Protein AF-A0A090QWY1-F1 (afdb_monomer)

Mean predicted aligned error: 7.77 Å

Nearest PDB structures (foldseek):
  1ks9-assembly1_A  TM=8.833E-01  e=4.005E-06  Escherichia coli
  2e6g-assembly4_J  TM=4.366E-01  e=4.512E-01  Thermus thermophilus HB8
  2e6g-assembly3_B  TM=4.918E-01  e=2.377E+00  Thermus thermophilus HB8

pLDDT: mean 86.88, std 16.82, range [38.09, 98.5]

Secondary structure (DSSP, 8-state):
-----SSSSS-----EEEEE--SHHHHHHHHHHTTTSEEEEE-TT--SEEEEEE-PPPSSTTSPPPPPEEEEEEES-HHHHHT-SEEEE-S-GGGHHHHHHHHGGG------

Solvent-accessible surface area (backbone atoms only — not comparable to full-atom values): 6833 Å² total; per-residue (Å²): 142,78,83,90,78,77,77,74,80,72,70,67,78,64,47,35,36,29,32,34,22,81,41,76,66,24,46,53,49,46,67,58,46,46,79,70,29,50,54,35,37,37,55,91,82,67,46,63,55,48,80,47,76,46,72,52,77,47,94,46,97,85,47,73,73,50,78,68,46,77,46,82,34,51,18,58,54,58,72,52,49,45,62,35,75,41,77,47,82,39,52,59,83,93,44,44,67,62,56,48,62,74,47,50,90,36,54,62,85,75,87,125

Sequence (112 aa):
MMLPSLLISKEALRVKITIVGAGAIGLLWGTHLSQHHSVHFWTRDNASSLNITVQPLPSQPDTPPSVPCTFDFVANHTAWVEQADCVLVTVKAFQVLEALQAIQPYLAEKHR

Organism: NCBI:txid754436

Foldseek 3Di:
DDDPPPPVPPPPPAFQEEEEDPDPVSVVCQVVSVVRHQYAYEYDVLDQKDKDWDWDDDPDPPDDTDDIDIDMHGYNDLVSQLRGPYYHYDDPPVCRVVSCVSNVVSHDPPDD

Radius of gyration: 17.46 Å; Cα contacts (8 Å, |Δi|>4): 162; chains: 1; bounding box: 57×26×48 Å

InterPro domains:
  IPR013332 Ketopantoate reductase, N-terminal domain [PF02558] (17-110)
  IPR036291 NAD(P)-binding domain superfamily [SSF51735] (16-109)

Structure (mmCIF, N/CA/C/O backbone):
data_AF-A0A090QWY1-F1
#
_entry.id   AF-A0A090QWY1-F1
#
loop_
_atom_site.group_PDB
_atom_site.id
_atom_site.type_symbol
_atom_site.label_atom_id
_atom_site.label_alt_id
_atom_site.label_comp_id
_atom_site.label_asym_id
_atom_site.label_entity_id
_atom_site.label_seq_id
_atom_site.pdbx_PDB_ins_code
_atom_site.Cartn_x
_atom_site.Cartn_y
_atom_site.Cartn_z
_atom_site.occupancy
_atom_site.B_iso_or_equiv
_atom_site.auth_seq_id
_atom_site.auth_comp_id
_atom_site.auth_asym_id
_atom_site.auth_atom_id
_atom_site.pdbx_PDB_model_num
ATOM 1 N N . MET A 1 1 ? -44.079 -14.358 -17.252 1.00 38.97 1 MET A N 1
ATOM 2 C CA . MET A 1 1 ? -43.490 -14.383 -15.896 1.00 38.97 1 MET A CA 1
ATOM 3 C C . MET A 1 1 ? -42.080 -14.952 -16.028 1.00 38.97 1 MET A C 1
ATOM 5 O O . MET A 1 1 ? -41.933 -16.158 -16.143 1.00 38.97 1 MET A O 1
ATOM 9 N N . MET A 1 2 ? -41.068 -14.091 -16.168 1.00 38.09 2 MET A N 1
ATOM 10 C CA . MET A 1 2 ? -39.647 -14.475 -16.201 1.00 38.09 2 MET A CA 1
ATOM 11 C C . MET A 1 2 ? -38.996 -13.949 -14.920 1.00 38.09 2 MET A C 1
ATOM 13 O O . MET A 1 2 ? -39.219 -12.795 -14.560 1.00 38.09 2 MET A O 1
ATOM 17 N N . LEU A 1 3 ? -38.244 -14.800 -14.220 1.00 38.78 3 LEU A N 1
ATOM 18 C CA . LEU A 1 3 ? -37.501 -14.421 -13.017 1.00 38.78 3 LEU A CA 1
ATOM 19 C C . LEU A 1 3 ? -36.357 -13.446 -13.362 1.00 38.78 3 LEU A C 1
ATOM 21 O O . LEU A 1 3 ? -35.622 -13.701 -14.317 1.00 38.78 3 LEU A O 1
ATOM 25 N N . PRO A 1 4 ? -36.114 -12.401 -12.552 1.00 47.66 4 PRO A N 1
ATOM 26 C CA . PRO A 1 4 ? -34.919 -11.578 -12.648 1.00 47.66 4 PRO A CA 1
ATOM 27 C C . PRO A 1 4 ? -33.793 -12.218 -11.819 1.00 47.66 4 PRO A C 1
ATOM 29 O O . PRO A 1 4 ? -33.488 -11.769 -10.721 1.00 47.66 4 PRO A O 1
ATOM 32 N N . SER A 1 5 ? -33.182 -13.298 -12.309 1.00 49.34 5 SER A N 1
ATOM 33 C CA . SER A 1 5 ? -32.065 -13.970 -11.613 1.00 49.34 5 SER A CA 1
ATOM 34 C C . SER A 1 5 ? -30.681 -13.663 -12.201 1.00 49.34 5 SER A C 1
ATOM 36 O O . SER A 1 5 ? -29.682 -14.173 -11.703 1.00 49.34 5 SER A O 1
ATOM 38 N N . LEU A 1 6 ? -30.588 -12.799 -13.222 1.00 45.62 6 LEU A N 1
ATOM 39 C CA . LEU A 1 6 ? -29.332 -12.536 -13.942 1.00 45.62 6 LEU A CA 1
ATOM 40 C C . LEU A 1 6 ? -28.787 -11.100 -13.821 1.00 45.62 6 LEU A C 1
ATOM 42 O O . LEU A 1 6 ? -27.806 -10.773 -14.481 1.00 45.62 6 LEU A O 1
ATOM 46 N N . LEU A 1 7 ? -29.382 -10.246 -12.981 1.00 44.94 7 LEU A N 1
ATOM 47 C CA . LEU A 1 7 ? -28.904 -8.870 -12.746 1.00 44.94 7 LEU A CA 1
ATOM 48 C C . LEU A 1 7 ? -28.045 -8.710 -11.480 1.00 44.94 7 LEU A C 1
ATOM 50 O O . LEU A 1 7 ? -27.445 -7.661 -11.291 1.00 44.94 7 LEU A O 1
ATOM 54 N N . ILE A 1 8 ? -27.906 -9.755 -10.656 1.00 47.81 8 ILE A N 1
ATOM 55 C CA . ILE A 1 8 ? -27.077 -9.724 -9.432 1.00 47.81 8 ILE A CA 1
ATOM 56 C C . ILE A 1 8 ? -25.591 -10.042 -9.732 1.00 47.81 8 ILE A C 1
ATOM 58 O O . ILE A 1 8 ? -24.726 -9.878 -8.883 1.00 47.81 8 ILE A O 1
ATOM 62 N N . SER A 1 9 ? -25.237 -10.452 -10.955 1.00 46.91 9 SER A N 1
ATOM 63 C CA . SER A 1 9 ? -23.894 -10.990 -11.251 1.00 46.91 9 SER A CA 1
ATOM 64 C C . SER A 1 9 ? -22.803 -9.969 -11.625 1.00 46.91 9 SER A C 1
ATOM 66 O O . SER A 1 9 ? -21.699 -10.387 -11.969 1.00 46.91 9 SER A O 1
ATOM 68 N N . LYS A 1 10 ? -23.056 -8.649 -11.583 1.00 46.22 10 LYS A N 1
ATOM 69 C CA . LYS A 1 10 ? -22.069 -7.644 -12.047 1.00 46.22 10 LYS A CA 1
ATOM 70 C C . LYS A 1 10 ? -21.783 -6.454 -11.133 1.00 46.22 10 LYS A C 1
ATOM 72 O O . LYS A 1 10 ? -20.882 -5.686 -11.453 1.00 46.22 10 LYS A O 1
ATOM 77 N N . GLU A 1 11 ? -22.422 -6.343 -9.974 1.00 49.50 11 GLU A N 1
ATOM 78 C CA . GLU A 1 11 ? -21.788 -5.640 -8.854 1.00 49.50 11 GLU A CA 1
ATOM 79 C C . GLU A 1 11 ? -20.922 -6.657 -8.115 1.00 49.50 11 GLU A C 1
ATOM 81 O O . GLU A 1 11 ? -21.271 -7.161 -7.051 1.00 49.50 11 GLU A O 1
ATOM 86 N N . ALA A 1 12 ? -19.775 -7.009 -8.702 1.00 59.22 12 ALA A N 1
ATOM 87 C CA . ALA A 1 12 ? -18.696 -7.522 -7.874 1.00 59.22 12 ALA A CA 1
ATOM 88 C C . ALA A 1 12 ? -18.445 -6.434 -6.825 1.00 59.22 12 ALA A C 1
ATOM 90 O O . ALA A 1 12 ? -18.093 -5.314 -7.198 1.00 59.22 12 ALA A O 1
ATOM 91 N N . LEU A 1 13 ? -18.726 -6.729 -5.551 1.00 72.44 13 LEU A N 1
ATOM 92 C CA . LEU A 1 13 ? -18.536 -5.785 -4.453 1.00 72.44 13 LEU A CA 1
ATOM 93 C C . LEU A 1 13 ? -17.150 -5.158 -4.608 1.00 72.44 13 LEU A C 1
ATOM 95 O O . LEU A 1 13 ? -16.132 -5.849 -4.532 1.00 72.44 13 LEU A O 1
ATOM 99 N N . ARG A 1 14 ? -17.109 -3.860 -4.919 1.00 86.44 14 ARG A N 1
ATOM 100 C CA . ARG A 1 14 ? -15.858 -3.136 -5.110 1.00 86.44 14 ARG A CA 1
ATOM 101 C C . ARG A 1 14 ? -15.158 -3.045 -3.756 1.00 86.44 14 ARG A C 1
ATOM 103 O O . ARG A 1 14 ? -15.488 -2.197 -2.937 1.00 86.44 14 ARG A O 1
ATOM 110 N N . VAL A 1 15 ? -14.206 -3.945 -3.545 1.00 94.44 15 VAL A N 1
ATOM 111 C CA . VAL A 1 15 ? -13.387 -4.052 -2.332 1.00 94.44 15 VAL A CA 1
ATOM 112 C C . VAL A 1 15 ? -12.467 -2.833 -2.181 1.00 94.44 15 VAL A C 1
ATOM 114 O O . VAL A 1 15 ? -11.931 -2.334 -3.179 1.00 94.44 15 VAL A O 1
ATOM 117 N N . LYS A 1 16 ? -12.259 -2.371 -0.941 1.00 96.06 16 LYS A N 1
ATOM 118 C CA . LYS A 1 16 ? -11.197 -1.416 -0.584 1.00 96.06 16 LYS A CA 1
ATOM 119 C C . LYS A 1 16 ? -9.919 -2.172 -0.225 1.00 96.06 16 LYS A C 1
ATOM 121 O O . LYS A 1 16 ? -9.893 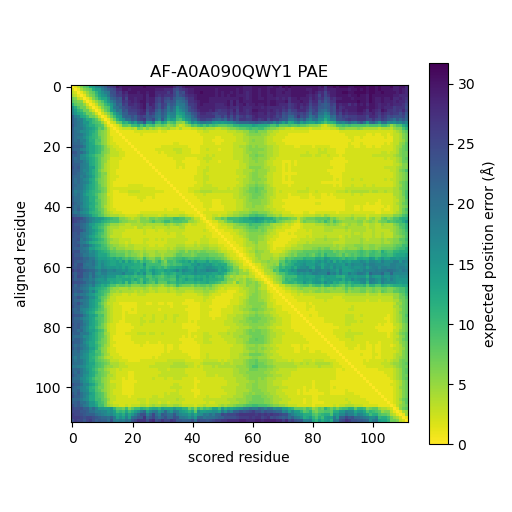-2.913 0.758 1.00 96.06 16 LYS A O 1
ATOM 126 N N . ILE A 1 17 ? -8.868 -1.989 -1.018 1.00 97.81 17 ILE A N 1
ATOM 127 C CA . ILE A 1 17 ? -7.596 -2.699 -0.869 1.00 97.81 17 ILE A CA 1
ATOM 128 C C . ILE A 1 17 ? -6.486 -1.696 -0.564 1.00 97.81 17 ILE A C 1
ATOM 130 O O . ILE A 1 17 ? -6.225 -0.796 -1.364 1.00 97.81 17 ILE A O 1
ATOM 134 N N . THR A 1 18 ? -5.790 -1.893 0.553 1.00 98.19 18 THR A N 1
ATOM 135 C CA . THR A 1 18 ? -4.540 -1.185 0.853 1.00 98.19 18 THR A CA 1
ATOM 136 C C . THR A 1 18 ? -3.351 -2.071 0.490 1.00 98.19 18 THR A C 1
ATOM 138 O O . THR A 1 18 ? -3.225 -3.188 0.990 1.00 98.19 18 THR A O 1
ATOM 141 N N . ILE A 1 19 ? -2.453 -1.573 -0.357 1.00 98.50 19 ILE A N 1
ATOM 142 C CA . ILE A 1 19 ? -1.198 -2.239 -0.723 1.00 98.50 19 ILE A CA 1
ATOM 143 C C . ILE A 1 19 ? -0.046 -1.582 0.028 1.00 98.50 19 ILE A C 1
ATO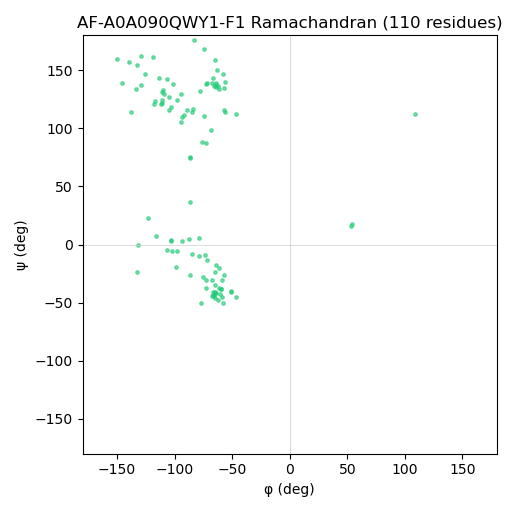M 145 O O . ILE A 1 19 ? 0.254 -0.406 -0.162 1.00 98.50 19 ILE A O 1
ATOM 149 N N . VAL A 1 20 ? 0.632 -2.354 0.868 1.00 98.31 20 VAL A N 1
ATOM 150 C CA . VAL A 1 20 ? 1.757 -1.902 1.683 1.00 98.31 20 VAL A CA 1
ATOM 151 C C . VAL A 1 20 ? 3.052 -2.211 0.940 1.00 98.31 20 VAL A C 1
ATOM 153 O O . VAL A 1 20 ? 3.496 -3.359 0.877 1.00 98.31 20 VAL A O 1
ATOM 156 N N . GLY A 1 21 ? 3.665 -1.170 0.383 1.00 97.44 21 GLY A N 1
ATOM 157 C CA . GLY A 1 21 ? 4.899 -1.229 -0.392 1.00 97.44 21 GLY A CA 1
ATOM 158 C C . GLY A 1 21 ? 4.685 -0.986 -1.885 1.00 97.44 21 GLY A C 1
ATOM 159 O O . GLY A 1 21 ? 4.183 -1.847 -2.599 1.00 97.44 21 GLY A O 1
ATOM 160 N N . ALA A 1 22 ? 5.188 0.146 -2.382 1.00 96.12 22 ALA A N 1
ATOM 161 C CA . ALA A 1 22 ? 5.162 0.533 -3.796 1.00 96.12 22 ALA A CA 1
ATOM 162 C C . ALA A 1 22 ? 6.360 -0.006 -4.615 1.00 96.12 22 ALA A C 1
ATOM 164 O O . ALA A 1 22 ? 6.899 0.669 -5.487 1.00 96.12 22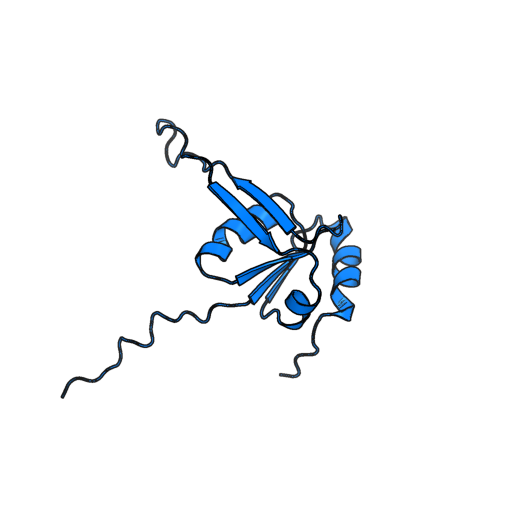 ALA A O 1
ATOM 165 N N . GLY A 1 23 ? 6.820 -1.224 -4.309 1.00 95.12 23 GLY A N 1
ATOM 166 C CA . GLY A 1 23 ? 7.822 -1.926 -5.121 1.00 95.12 23 GLY A CA 1
ATOM 167 C C . GLY A 1 23 ? 7.183 -2.650 -6.308 1.00 95.12 23 GLY A C 1
ATOM 168 O O . GLY A 1 23 ? 5.963 -2.722 -6.397 1.00 95.12 23 GLY A O 1
ATOM 169 N N . ALA A 1 24 ? 7.987 -3.264 -7.182 1.00 94.12 24 ALA A N 1
ATOM 170 C CA . ALA A 1 24 ? 7.509 -3.910 -8.414 1.00 94.12 24 ALA A CA 1
ATOM 171 C C . ALA A 1 24 ? 6.270 -4.814 -8.229 1.00 94.12 24 ALA A C 1
ATOM 173 O O . ALA A 1 24 ? 5.315 -4.704 -8.991 1.00 94.12 24 ALA A O 1
ATOM 174 N N . ILE A 1 25 ? 6.252 -5.656 -7.186 1.00 96.31 25 ILE A N 1
ATOM 175 C CA . ILE A 1 25 ? 5.116 -6.544 -6.882 1.00 96.31 25 ILE A CA 1
ATOM 176 C C . ILE A 1 25 ? 3.872 -5.756 -6.455 1.00 96.31 25 ILE A C 1
ATOM 178 O O . ILE A 1 25 ? 2.775 -6.041 -6.927 1.00 96.31 25 ILE A O 1
ATOM 182 N N . GLY A 1 26 ? 4.033 -4.751 -5.593 1.00 97.31 26 GLY A N 1
ATOM 183 C CA . GLY A 1 26 ? 2.927 -3.899 -5.162 1.00 97.31 26 GLY A CA 1
ATOM 184 C C . GLY A 1 26 ? 2.348 -3.082 -6.312 1.00 97.31 26 GLY A C 1
ATOM 185 O O . GLY A 1 26 ? 1.133 -3.002 -6.447 1.00 97.31 26 GLY A O 1
ATOM 186 N N . LEU A 1 27 ? 3.200 -2.543 -7.190 1.00 96.25 27 LEU A N 1
ATOM 187 C CA . LEU A 1 27 ? 2.757 -1.796 -8.371 1.00 96.25 27 LEU A CA 1
ATOM 188 C C . LEU A 1 27 ? 2.027 -2.691 -9.373 1.00 96.25 27 LEU A C 1
ATOM 190 O O . LEU A 1 27 ? 0.995 -2.288 -9.907 1.00 96.25 27 LEU A O 1
ATOM 194 N N . LEU A 1 28 ? 2.519 -3.914 -9.590 1.00 95.19 28 LEU A N 1
ATOM 195 C CA . LEU A 1 28 ? 1.851 -4.902 -10.436 1.00 95.19 28 LEU A CA 1
ATOM 196 C C . LEU A 1 28 ? 0.435 -5.194 -9.923 1.00 95.19 28 LEU A C 1
ATOM 198 O O . LEU A 1 28 ? -0.529 -5.092 -10.679 1.00 95.19 28 LEU A O 1
ATOM 202 N N . TRP A 1 29 ? 0.297 -5.495 -8.629 1.00 96.75 29 TRP A N 1
ATOM 203 C CA . TRP A 1 29 ? -1.016 -5.728 -8.031 1.00 96.75 29 TRP A CA 1
ATOM 204 C C . TRP A 1 29 ? -1.891 -4.480 -8.054 1.00 96.75 29 TRP A C 1
ATOM 206 O O . TRP A 1 29 ? -3.048 -4.569 -8.448 1.00 96.75 29 TRP A O 1
ATOM 216 N N . GLY A 1 30 ? -1.362 -3.315 -7.684 1.00 97.00 30 GLY A N 1
ATOM 217 C CA . GLY A 1 30 ? -2.151 -2.088 -7.598 1.00 97.00 30 GLY A CA 1
ATOM 218 C C . GLY A 1 30 ? -2.705 -1.637 -8.940 1.00 97.00 30 GLY A C 1
ATOM 219 O O . GLY A 1 30 ? -3.872 -1.271 -9.023 1.00 97.00 30 GLY A O 1
ATOM 220 N N . THR A 1 31 ? -1.904 -1.725 -9.999 1.00 95.44 31 THR A N 1
ATOM 221 C CA . THR A 1 31 ? -2.317 -1.336 -11.359 1.00 95.44 31 THR A CA 1
ATOM 222 C C . THR A 1 31 ? -3.290 -2.328 -11.989 1.00 95.44 31 THR A C 1
ATOM 224 O O . THR A 1 31 ? -4.160 -1.925 -12.758 1.00 95.44 31 THR A O 1
ATOM 227 N N . HIS A 1 32 ? -3.197 -3.614 -11.639 1.00 94.06 32 HIS A N 1
ATOM 228 C CA . HIS A 1 32 ? -4.163 -4.616 -12.083 1.00 94.06 32 HIS A CA 1
ATOM 229 C C . HIS A 1 32 ? -5.482 -4.530 -11.299 1.00 94.06 32 HIS A C 1
ATOM 231 O O . HIS A 1 32 ? -6.558 -4.449 -11.888 1.00 94.06 32 HIS A O 1
ATOM 237 N N . LEU A 1 33 ? -5.412 -4.499 -9.966 1.00 96.12 33 LEU A N 1
ATOM 238 C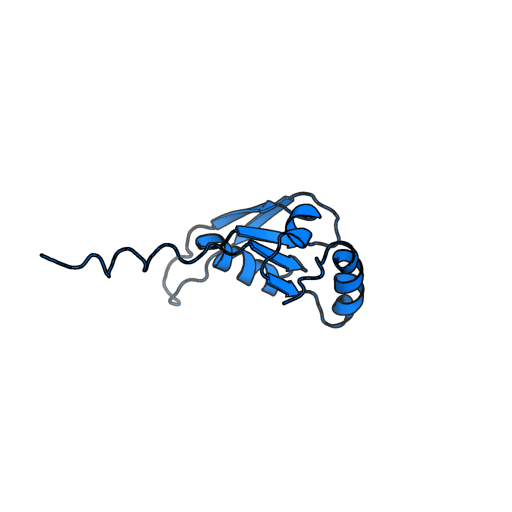 CA . LEU A 1 33 ? -6.585 -4.492 -9.090 1.00 96.12 33 LEU A CA 1
ATOM 239 C C . LEU A 1 33 ? -7.393 -3.195 -9.204 1.00 96.12 33 LEU A C 1
ATOM 241 O O . LEU A 1 33 ? -8.614 -3.241 -9.061 1.00 96.12 33 LEU A O 1
ATOM 245 N N . SER A 1 34 ? -6.763 -2.055 -9.500 1.00 96.06 34 SER A N 1
ATOM 246 C CA . SER A 1 34 ? -7.456 -0.761 -9.628 1.00 96.06 34 SER A CA 1
ATOM 247 C C . SER A 1 34 ? -8.465 -0.699 -10.772 1.00 96.06 34 SER A C 1
ATOM 249 O O . SER A 1 34 ? -9.359 0.146 -10.761 1.00 96.06 34 SER A O 1
ATOM 251 N N . GLN A 1 35 ? -8.378 -1.622 -11.733 1.00 92.50 35 GLN A N 1
ATOM 252 C CA . GLN A 1 35 ? -9.342 -1.733 -12.829 1.00 92.50 35 GLN A CA 1
ATOM 253 C C . GLN A 1 35 ? -10.743 -2.111 -12.324 1.00 92.50 35 GLN A C 1
ATOM 255 O O . GLN A 1 35 ? -11.748 -1.804 -12.970 1.00 92.50 35 GLN A O 1
ATOM 260 N N . HIS A 1 36 ? -10.826 -2.744 -11.150 1.00 94.44 36 HIS A N 1
ATOM 261 C CA . HIS A 1 36 ? -12.075 -3.271 -10.600 1.00 94.44 36 HIS A CA 1
ATOM 262 C C . HIS A 1 36 ? -12.307 -2.903 -9.125 1.00 94.44 36 HIS A C 1
ATOM 264 O O . HIS A 1 36 ? -13.457 -2.815 -8.689 1.00 94.44 36 HIS A O 1
ATOM 270 N N . HIS A 1 37 ? -11.249 -2.604 -8.370 1.00 95.88 37 HIS A N 1
ATOM 271 C CA . HIS A 1 37 ? -11.271 -2.338 -6.931 1.00 95.88 37 HIS A CA 1
ATOM 272 C C . HIS A 1 37 ? -10.790 -0.924 -6.589 1.00 95.88 37 HIS A C 1
ATOM 274 O O . HIS A 1 37 ? -10.126 -0.266 -7.387 1.00 95.88 37 HIS A O 1
ATOM 280 N N . SER A 1 38 ? -11.116 -0.452 -5.385 1.00 96.81 38 SER A N 1
ATOM 281 C CA . SER A 1 38 ? -10.559 0.800 -4.868 1.00 96.81 38 SER A CA 1
ATOM 282 C C . SER A 1 38 ? -9.205 0.500 -4.231 1.00 96.81 38 SER A C 1
ATOM 284 O O . SER A 1 38 ? -9.152 -0.202 -3.224 1.00 96.81 38 SER A O 1
ATOM 286 N N . VAL A 1 39 ? -8.124 1.015 -4.818 1.00 97.94 39 VAL A N 1
ATOM 287 C CA . VAL A 1 39 ? -6.748 0.736 -4.381 1.00 97.94 39 VAL A CA 1
ATOM 288 C C . VAL A 1 39 ? -6.122 1.970 -3.739 1.00 97.94 39 VAL A C 1
ATOM 290 O O . VAL A 1 39 ? -6.160 3.066 -4.297 1.00 97.94 39 VAL A O 1
ATOM 293 N N . HIS A 1 40 ? -5.504 1.760 -2.584 1.00 98.12 40 HIS A N 1
ATOM 294 C CA . HIS A 1 40 ? -4.704 2.733 -1.845 1.00 98.12 40 HIS A CA 1
ATOM 295 C C . HIS A 1 40 ? -3.318 2.146 -1.569 1.00 98.12 40 HIS A C 1
ATOM 297 O O . HIS A 1 40 ? -3.187 0.937 -1.378 1.00 98.12 40 HIS A O 1
ATOM 303 N N . PHE A 1 41 ? -2.283 2.985 -1.550 1.00 98.44 41 PHE A N 1
ATOM 304 C CA . PHE A 1 41 ? -0.924 2.557 -1.214 1.00 98.44 41 PHE A CA 1
ATOM 305 C C . PHE A 1 41 ? -0.488 3.037 0.171 1.00 98.44 41 PHE A C 1
ATOM 307 O O . PHE A 1 41 ? -0.735 4.167 0.578 1.00 98.44 41 PHE A O 1
ATOM 314 N N . TRP A 1 42 ? 0.255 2.196 0.878 1.00 98.19 42 TRP A N 1
ATOM 315 C CA . TRP A 1 42 ? 1.059 2.605 2.023 1.00 98.19 42 TRP A CA 1
ATOM 316 C C . TRP A 1 42 ? 2.538 2.488 1.660 1.00 98.19 42 TRP A C 1
ATOM 318 O O . TRP A 1 42 ? 3.012 1.416 1.270 1.00 98.19 42 TRP A O 1
ATOM 328 N N . THR A 1 43 ? 3.271 3.590 1.751 1.00 96.56 43 THR A N 1
ATOM 329 C CA . THR A 1 43 ? 4.675 3.703 1.341 1.00 96.56 43 THR A CA 1
ATOM 330 C C . THR A 1 43 ? 5.506 4.323 2.457 1.00 96.56 43 THR A C 1
ATOM 332 O O . THR A 1 43 ? 4.991 4.931 3.387 1.00 96.56 43 THR A O 1
ATOM 335 N N . ARG A 1 44 ? 6.829 4.153 2.393 1.00 93.00 44 ARG A N 1
ATOM 336 C CA . ARG A 1 44 ? 7.732 4.654 3.440 1.00 93.00 44 ARG A CA 1
ATOM 337 C C . ARG A 1 44 ? 7.942 6.172 3.377 1.00 93.00 44 ARG A C 1
ATOM 339 O O . ARG A 1 44 ? 8.247 6.789 4.388 1.00 93.00 44 ARG A O 1
ATOM 346 N N . ASP A 1 45 ? 7.827 6.765 2.197 1.00 86.81 45 ASP A N 1
ATOM 347 C CA . ASP A 1 45 ? 8.148 8.169 1.921 1.00 86.81 45 ASP A CA 1
ATOM 348 C C . ASP A 1 45 ? 7.063 9.165 2.371 1.00 86.81 45 ASP A C 1
ATOM 350 O O . ASP A 1 45 ? 7.214 10.362 2.139 1.00 86.81 45 ASP A O 1
ATOM 354 N N . ASN A 1 46 ? 6.004 8.706 3.056 1.00 82.62 46 ASN A N 1
ATOM 355 C CA . ASN A 1 46 ? 4.891 9.523 3.565 1.00 82.62 46 ASN A CA 1
ATOM 356 C C . ASN A 1 46 ? 4.210 10.415 2.504 1.00 82.62 46 ASN A C 1
ATOM 358 O O . ASN A 1 46 ? 3.454 11.325 2.847 1.00 82.62 46 ASN A O 1
ATOM 362 N N . ALA A 1 47 ? 4.428 10.154 1.212 1.00 93.19 47 ALA A N 1
ATOM 363 C CA . ALA A 1 47 ? 3.759 10.866 0.133 1.00 93.19 47 ALA A CA 1
ATOM 364 C C . ALA A 1 47 ? 2.247 10.591 0.173 1.00 93.19 47 ALA A C 1
ATOM 366 O O . ALA A 1 4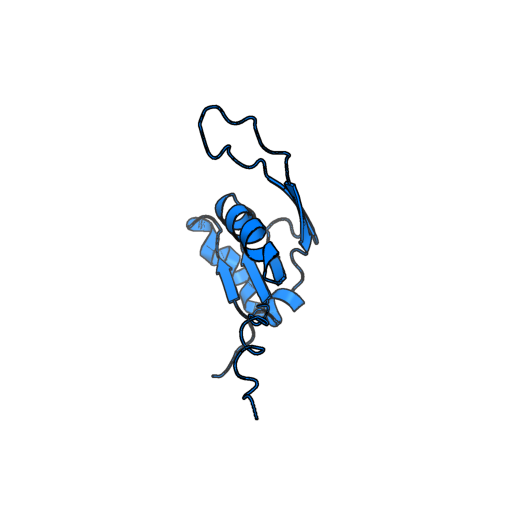7 ? 1.824 9.453 0.369 1.00 93.19 47 ALA A O 1
ATOM 367 N N . SER A 1 48 ? 1.417 11.615 -0.028 1.00 95.38 48 SER A N 1
ATOM 368 C CA . SER A 1 48 ? -0.050 11.470 -0.041 1.00 95.38 48 SER A CA 1
ATOM 369 C C . SER A 1 48 ? -0.594 10.896 -1.353 1.00 95.38 48 SER A C 1
ATOM 371 O O . SER A 1 48 ? -1.774 10.558 -1.463 1.00 95.38 48 SER A O 1
ATOM 373 N N . SER A 1 49 ? 0.258 10.794 -2.371 1.00 96.44 49 SER A N 1
ATOM 374 C CA . SER A 1 49 ? -0.094 10.263 -3.681 1.00 96.44 49 SER A CA 1
ATOM 375 C C . SER A 1 49 ? 1.100 9.597 -4.352 1.00 96.44 49 SER A C 1
ATOM 377 O O . SER A 1 49 ? 2.252 9.848 -3.996 1.00 96.44 49 SER A O 1
ATOM 379 N N . LEU A 1 50 ? 0.803 8.738 -5.320 1.00 95.81 50 LEU A N 1
ATOM 380 C CA . LEU A 1 50 ? 1.778 7.990 -6.095 1.00 95.81 50 LEU A CA 1
ATOM 381 C C . LEU A 1 50 ? 1.347 7.987 -7.565 1.00 95.81 50 LEU A C 1
ATOM 383 O O . LEU A 1 50 ? 0.326 7.393 -7.907 1.00 95.81 50 LEU A O 1
ATOM 387 N N . ASN A 1 51 ? 2.137 8.640 -8.417 1.00 96.06 51 ASN A N 1
ATOM 388 C CA . ASN A 1 51 ? 1.979 8.591 -9.869 1.00 96.06 51 ASN A CA 1
ATOM 389 C C . ASN A 1 51 ? 2.890 7.501 -10.442 1.00 96.06 51 ASN A C 1
ATOM 391 O O . ASN A 1 51 ? 4.083 7.450 -10.132 1.00 96.06 51 ASN A O 1
ATOM 395 N N . ILE A 1 52 ? 2.329 6.618 -11.264 1.00 93.56 52 ILE A N 1
ATOM 396 C CA . ILE A 1 52 ? 3.044 5.470 -11.824 1.00 93.56 52 ILE A CA 1
ATOM 397 C C . ILE A 1 52 ? 2.767 5.380 -13.301 1.00 93.56 52 ILE A C 1
ATOM 399 O O . ILE A 1 52 ? 1.616 5.396 -13.714 1.00 93.56 52 ILE A O 1
ATOM 403 N N . THR A 1 53 ? 3.816 5.177 -14.085 1.00 93.81 53 THR A N 1
ATOM 404 C CA . THR A 1 53 ? 3.681 4.799 -15.487 1.00 93.81 53 THR A CA 1
ATOM 405 C C . THR A 1 53 ? 4.147 3.361 -15.672 1.00 93.81 53 THR A C 1
ATOM 407 O O . THR A 1 53 ? 5.269 3.011 -15.307 1.00 93.81 53 THR A O 1
ATOM 410 N N . VAL A 1 54 ? 3.273 2.521 -16.223 1.00 89.56 54 VAL A N 1
ATOM 411 C CA . VAL A 1 54 ? 3.552 1.120 -16.545 1.00 89.56 54 VAL A CA 1
ATOM 412 C C . VAL A 1 54 ? 3.636 0.972 -18.052 1.00 89.56 54 VAL A C 1
ATOM 414 O O . VAL A 1 54 ? 2.727 1.373 -18.773 1.00 89.56 54 VAL A O 1
ATOM 417 N N . GLN A 1 55 ? 4.714 0.352 -18.518 1.00 89.56 55 GLN A N 1
ATOM 418 C CA . GLN A 1 55 ? 4.868 -0.067 -19.902 1.00 89.56 55 GLN A CA 1
ATOM 419 C C . GLN A 1 55 ? 4.358 -1.508 -20.033 1.00 89.56 55 GLN A C 1
ATOM 421 O O . GLN A 1 55 ? 4.996 -2.412 -19.484 1.00 89.56 55 GLN A O 1
ATOM 426 N N . PRO A 1 56 ? 3.239 -1.765 -20.732 1.00 83.69 56 PRO A N 1
ATOM 427 C CA . PRO A 1 56 ? 2.792 -3.131 -20.945 1.00 83.69 56 PRO A CA 1
ATOM 428 C C . PRO A 1 56 ? 3.805 -3.874 -21.818 1.00 83.69 56 PRO A C 1
ATOM 430 O O . PRO A 1 56 ? 4.303 -3.336 -22.815 1.00 83.69 56 PRO A O 1
ATOM 433 N N . LEU A 1 57 ? 4.105 -5.113 -21.429 1.00 83.56 57 LEU A N 1
ATOM 434 C CA . LEU A 1 57 ? 4.905 -6.010 -22.250 1.00 83.56 57 LEU A CA 1
ATOM 435 C C . LEU A 1 57 ? 4.071 -6.469 -23.450 1.00 83.56 57 LEU A C 1
ATOM 437 O O . LEU A 1 57 ? 2.880 -6.756 -23.290 1.00 83.56 57 LEU A O 1
ATOM 441 N N . PRO A 1 58 ? 4.672 -6.550 -24.646 1.00 82.19 58 PRO A N 1
ATOM 442 C CA . PRO A 1 58 ? 3.974 -7.072 -25.802 1.00 82.19 58 PRO A CA 1
ATOM 443 C C . PRO A 1 58 ? 3.628 -8.546 -25.566 1.00 82.19 58 PRO A C 1
ATOM 445 O O . PRO A 1 58 ? 4.406 -9.320 -25.007 1.00 82.19 58 PRO A 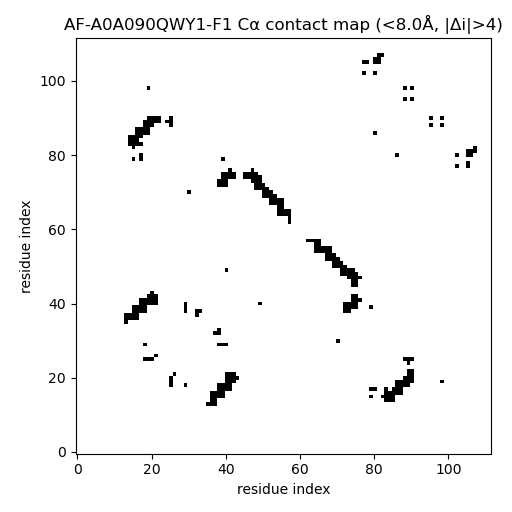O 1
ATOM 448 N N . SER A 1 59 ? 2.423 -8.932 -25.974 1.00 77.81 59 SER A N 1
ATOM 449 C CA . SER A 1 59 ? 1.902 -10.293 -25.814 1.00 77.81 59 SER A CA 1
ATOM 450 C C . SER A 1 59 ? 2.572 -11.312 -26.745 1.00 77.81 59 SER A C 1
ATOM 452 O O . SER A 1 59 ? 2.409 -12.516 -26.544 1.00 77.81 59 SER A O 1
ATOM 454 N N . GLN A 1 60 ? 3.320 -10.846 -27.750 1.00 83.62 60 GLN A N 1
ATOM 455 C CA . GLN A 1 60 ? 4.147 -11.636 -28.660 1.00 83.62 60 GLN A CA 1
ATOM 456 C C . GLN A 1 60 ? 5.476 -10.897 -28.928 1.00 83.62 60 GLN A C 1
ATOM 458 O O . GLN A 1 60 ? 5.528 -9.679 -28.775 1.00 83.62 60 GLN A O 1
ATOM 463 N N . PRO A 1 61 ? 6.549 -11.595 -29.340 1.00 77.56 61 PRO A N 1
ATOM 464 C CA . PRO A 1 61 ? 7.859 -10.977 -29.584 1.00 77.56 61 PRO A CA 1
ATOM 465 C C . PRO A 1 61 ? 7.848 -9.864 -30.644 1.00 77.56 61 PRO A C 1
ATOM 467 O O . PRO A 1 61 ? 8.619 -8.916 -30.535 1.00 77.56 61 PRO A O 1
ATOM 470 N N . ASP A 1 62 ? 6.949 -9.964 -31.628 1.00 85.38 62 ASP A N 1
ATOM 471 C CA . ASP A 1 62 ? 6.900 -9.070 -32.792 1.00 85.38 62 ASP A CA 1
ATOM 472 C C . ASP A 1 62 ? 5.782 -8.016 -32.714 1.00 85.38 62 ASP A C 1
ATOM 474 O O . ASP A 1 62 ? 5.575 -7.250 -33.659 1.00 85.38 62 ASP A O 1
ATOM 478 N N . THR A 1 63 ? 5.030 -7.954 -31.608 1.00 78.94 63 THR A N 1
ATOM 479 C CA . THR A 1 63 ? 4.040 -6.888 -31.421 1.00 78.94 63 THR A CA 1
ATOM 480 C C . THR A 1 63 ? 4.739 -5.597 -30.993 1.00 78.94 63 THR A C 1
ATOM 482 O O . THR A 1 63 ? 5.543 -5.621 -30.057 1.00 78.94 63 THR A O 1
ATOM 485 N N . PRO A 1 64 ? 4.425 -4.443 -31.615 1.00 77.69 64 PRO A N 1
ATOM 486 C CA . PRO A 1 64 ? 4.952 -3.167 -31.154 1.00 77.69 64 PRO A CA 1
ATOM 487 C C . PRO A 1 64 ? 4.566 -2.921 -29.685 1.00 77.69 64 PRO A C 1
ATOM 489 O O . PRO A 1 64 ? 3.489 -3.351 -29.249 1.00 77.69 64 PRO A O 1
ATOM 492 N N . PRO A 1 65 ? 5.429 -2.241 -28.908 1.00 73.50 65 PRO A N 1
ATOM 493 C CA . PRO A 1 65 ? 5.156 -1.960 -27.507 1.00 73.50 65 PRO A CA 1
ATOM 494 C C . PRO A 1 65 ? 3.840 -1.192 -27.376 1.00 73.50 65 PRO A C 1
ATOM 496 O O . PRO A 1 65 ? 3.564 -0.254 -28.124 1.00 73.50 65 PRO A O 1
ATOM 499 N N . SER A 1 66 ? 3.012 -1.615 -26.422 1.00 81.56 66 SER A N 1
ATOM 500 C CA . SER A 1 66 ? 1.752 -0.930 -26.127 1.00 81.56 66 SER A CA 1
ATOM 501 C C . SER A 1 66 ? 2.014 0.476 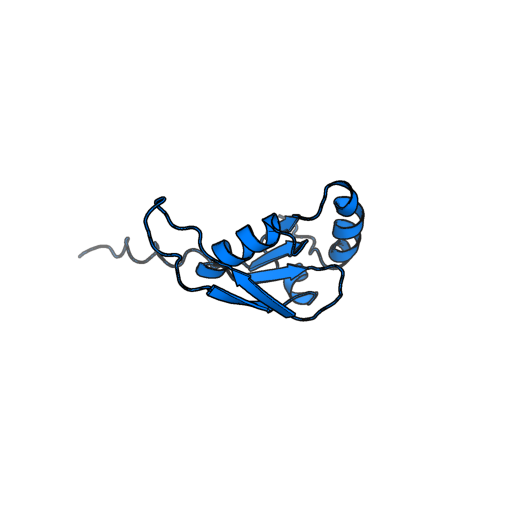-25.588 1.00 81.56 66 SER A C 1
ATOM 503 O O . SER A 1 66 ? 3.092 0.761 -25.072 1.00 81.56 66 SER A O 1
ATOM 505 N N . VAL A 1 67 ? 1.028 1.365 -25.679 1.00 86.44 67 VAL A N 1
ATOM 506 C CA . VAL A 1 67 ? 1.146 2.711 -25.102 1.00 86.44 67 VAL A CA 1
ATOM 507 C C . VAL A 1 67 ? 1.314 2.599 -23.575 1.00 86.44 67 VAL A C 1
ATOM 509 O O . VAL A 1 67 ? 0.599 1.799 -22.964 1.00 86.44 67 VAL A O 1
ATOM 512 N N . PRO A 1 68 ? 2.234 3.364 -22.949 1.00 89.31 68 PRO A N 1
ATOM 513 C CA . PRO A 1 68 ? 2.352 3.407 -21.498 1.00 89.31 68 PRO A CA 1
ATOM 514 C C . PRO A 1 68 ? 1.030 3.811 -20.837 1.00 89.31 68 PRO A C 1
ATOM 516 O O . PRO A 1 68 ? 0.337 4.714 -21.306 1.00 89.31 68 PRO A O 1
ATOM 519 N N . CYS A 1 69 ? 0.700 3.172 -19.720 1.00 90.38 69 CYS A N 1
ATOM 520 C CA . CYS A 1 69 ? -0.465 3.511 -18.911 1.00 90.38 69 CYS A CA 1
ATOM 521 C C . CYS A 1 69 ? -0.018 4.243 -17.649 1.00 90.38 69 CYS A C 1
ATOM 523 O O . CYS A 1 69 ? 0.816 3.725 -16.904 1.00 90.38 69 CYS A O 1
ATOM 525 N N . THR A 1 70 ? -0.592 5.416 -17.389 1.00 94.44 70 THR A N 1
ATOM 526 C CA . THR A 1 70 ? -0.334 6.185 -16.168 1.00 94.44 70 THR A CA 1
ATOM 527 C C . THR A 1 70 ? -1.474 6.003 -15.172 1.00 94.44 70 THR A C 1
ATOM 529 O O . THR A 1 70 ? -2.645 6.010 -15.549 1.00 94.44 70 THR A O 1
ATOM 532 N N . PHE A 1 71 ? -1.122 5.836 -13.901 1.00 95.31 71 PHE A N 1
ATOM 533 C CA . PHE A 1 71 ? -2.037 5.645 -12.786 1.00 95.31 71 PHE A CA 1
ATOM 534 C C . PHE A 1 71 ? -1.698 6.622 -11.668 1.00 95.31 71 PHE A C 1
ATOM 536 O O . PHE A 1 71 ? -0.529 6.767 -11.310 1.00 95.31 71 PHE A O 1
ATOM 543 N N . ASP A 1 72 ? -2.732 7.216 -11.083 1.00 96.94 72 ASP A N 1
ATOM 544 C CA . ASP A 1 72 ? -2.633 8.048 -9.891 1.00 96.94 72 ASP A CA 1
ATOM 545 C C . ASP A 1 72 ? -3.304 7.336 -8.722 1.00 96.94 72 ASP A C 1
ATOM 547 O O . ASP A 1 72 ? -4.495 7.015 -8.763 1.00 96.94 72 ASP A O 1
ATOM 551 N N . PHE A 1 73 ? -2.532 7.090 -7.670 1.00 97.38 73 PHE A N 1
ATOM 552 C CA . PHE A 1 73 ? -3.014 6.461 -6.450 1.00 97.38 73 PHE A CA 1
ATOM 553 C C . PHE A 1 73 ? -2.968 7.429 -5.278 1.00 97.38 73 PHE A C 1
ATOM 555 O O . PHE A 1 73 ? -2.018 8.197 -5.127 1.00 97.38 73 PHE A O 1
ATOM 562 N N . VAL A 1 74 ? -3.966 7.332 -4.398 1.00 97.44 74 VAL A N 1
ATOM 563 C CA . VAL A 1 74 ? -3.887 7.907 -3.051 1.00 97.44 74 VAL A CA 1
ATOM 564 C C . VAL A 1 74 ? -2.928 7.053 -2.226 1.00 97.44 74 VAL A C 1
ATOM 566 O O . VAL A 1 74 ? -2.985 5.819 -2.291 1.00 97.44 74 VAL A O 1
ATOM 569 N N . ALA A 1 75 ? -2.078 7.695 -1.430 1.00 97.62 75 ALA A N 1
ATOM 570 C CA . ALA A 1 75 ? -1.120 7.021 -0.568 1.00 97.62 75 ALA A CA 1
ATOM 571 C C . ALA A 1 75 ? -1.123 7.579 0.865 1.00 97.62 75 ALA A C 1
ATOM 573 O O . ALA A 1 75 ? -1.549 8.703 1.107 1.00 97.62 75 ALA A O 1
ATOM 574 N N . ASN A 1 76 ? -0.715 6.757 1.837 1.00 97.69 76 ASN A N 1
ATOM 575 C CA . ASN A 1 76 ? -0.462 7.121 3.246 1.00 97.69 76 ASN A CA 1
ATOM 576 C C . ASN A 1 76 ? -1.596 7.829 4.015 1.00 97.69 76 ASN A C 1
ATOM 578 O O . ASN A 1 76 ? -1.386 8.400 5.079 1.00 97.69 76 ASN A O 1
ATOM 582 N N . HIS A 1 77 ? -2.830 7.763 3.517 1.00 96.62 77 HIS A N 1
ATOM 583 C CA . HIS A 1 77 ? -4.017 8.193 4.248 1.00 96.62 77 HIS A CA 1
ATOM 584 C C . HIS A 1 77 ? -4.522 7.083 5.179 1.00 96.62 77 HIS A C 1
ATOM 586 O O . HIS A 1 77 ? -4.974 6.034 4.722 1.00 96.62 77 HIS A O 1
ATOM 592 N N . THR A 1 78 ? -4.500 7.333 6.486 1.00 95.81 78 THR A N 1
ATOM 593 C CA . THR A 1 78 ? -4.855 6.354 7.531 1.00 95.81 78 THR A CA 1
ATOM 594 C C . THR A 1 78 ? -6.291 5.842 7.412 1.00 95.81 78 THR A C 1
ATOM 596 O O . THR A 1 78 ? -6.524 4.643 7.524 1.00 95.81 78 THR A O 1
ATOM 599 N N . ALA A 1 79 ? -7.237 6.717 7.054 1.00 95.44 79 ALA A N 1
ATOM 600 C CA . ALA A 1 79 ? -8.648 6.367 6.870 1.00 95.44 79 ALA A CA 1
ATOM 601 C C . ALA A 1 79 ? -8.875 5.253 5.830 1.00 95.44 79 ALA A C 1
ATOM 603 O O . ALA A 1 79 ? -9.867 4.528 5.903 1.00 95.44 79 ALA A O 1
ATOM 604 N N . TRP A 1 80 ? -7.970 5.102 4.856 1.00 96.12 80 TRP A N 1
ATOM 605 C CA . TRP A 1 80 ? -8.043 4.006 3.889 1.00 96.12 80 TRP A CA 1
ATOM 606 C C . TRP A 1 80 ? -7.660 2.665 4.507 1.00 96.12 80 TRP A C 1
ATOM 608 O O . TRP A 1 80 ? -8.303 1.667 4.196 1.00 96.12 80 TRP A O 1
ATOM 618 N N . VAL A 1 81 ? -6.673 2.656 5.406 1.00 96.06 81 VAL A N 1
ATOM 619 C CA . VAL A 1 81 ? -6.247 1.462 6.147 1.00 96.06 81 VAL A CA 1
ATOM 620 C C . VAL A 1 81 ? -7.357 1.005 7.099 1.00 96.06 81 VAL A C 1
ATOM 622 O O . VAL A 1 81 ? -7.696 -0.174 7.123 1.00 96.06 81 VAL A O 1
ATOM 625 N N . GLU A 1 82 ? -7.987 1.945 7.809 1.00 95.44 82 GLU A N 1
ATOM 626 C CA . GLU A 1 82 ? -9.103 1.678 8.736 1.00 95.44 82 GLU A CA 1
ATOM 627 C C . GLU A 1 82 ? -10.317 1.063 8.037 1.00 95.44 82 GLU A C 1
ATOM 629 O O . GLU A 1 82 ? -10.997 0.187 8.574 1.00 95.44 82 GLU A O 1
ATOM 634 N N . GLN A 1 83 ? -10.591 1.519 6.816 1.00 94.06 83 GLN A N 1
ATOM 635 C CA . GLN A 1 83 ? -11.728 1.071 6.017 1.00 94.06 83 GLN A CA 1
ATOM 636 C C . GLN A 1 83 ? -11.372 -0.068 5.061 1.00 94.06 83 GLN A C 1
ATOM 638 O O . GLN A 1 83 ? -12.230 -0.474 4.273 1.00 94.06 83 GLN A O 1
ATOM 643 N N . ALA A 1 84 ? -10.132 -0.560 5.090 1.00 95.06 84 ALA A N 1
ATOM 644 C CA . ALA A 1 84 ? -9.696 -1.610 4.193 1.00 95.06 84 ALA A CA 1
ATOM 645 C C . ALA A 1 84 ? -10.487 -2.901 4.455 1.00 95.06 84 ALA A C 1
ATOM 647 O O . ALA A 1 84 ? -10.710 -3.348 5.588 1.00 95.06 84 ALA A O 1
ATOM 648 N N . ASP A 1 85 ? -10.911 -3.528 3.369 1.00 94.56 85 ASP A N 1
ATOM 649 C CA . ASP A 1 85 ? -11.448 -4.883 3.385 1.00 94.56 85 ASP A CA 1
ATOM 650 C C . ASP A 1 85 ? -10.318 -5.910 3.264 1.00 94.56 85 ASP A C 1
ATOM 652 O O . ASP A 1 85 ? -10.445 -7.038 3.738 1.00 94.56 85 ASP A O 1
ATOM 656 N N . CYS A 1 86 ? -9.204 -5.512 2.642 1.00 94.94 86 CYS A N 1
ATOM 657 C CA . CYS A 1 86 ? -8.008 -6.323 2.472 1.00 94.94 86 CYS A CA 1
ATOM 658 C C . CYS A 1 86 ? -6.747 -5.452 2.539 1.00 94.94 86 CYS A C 1
ATOM 660 O O . CYS A 1 86 ? -6.696 -4.367 1.956 1.00 94.94 86 CYS A O 1
ATOM 662 N N . VAL A 1 87 ? -5.712 -5.961 3.210 1.00 97.19 87 VAL A N 1
ATOM 663 C CA . VAL A 1 87 ? -4.375 -5.365 3.233 1.00 97.19 87 VAL A CA 1
ATOM 664 C C . VAL A 1 87 ? -3.390 -6.354 2.617 1.00 97.19 87 VAL A C 1
ATOM 666 O O . VAL A 1 87 ? -3.249 -7.476 3.103 1.00 97.19 87 VAL A O 1
ATOM 669 N N . LEU A 1 88 ? -2.703 -5.942 1.551 1.00 98.00 88 LEU A N 1
ATOM 670 C CA . LEU A 1 88 ? -1.675 -6.734 0.875 1.00 98.00 88 LEU A CA 1
ATOM 671 C C . LEU A 1 88 ? -0.295 -6.194 1.238 1.00 98.00 88 LEU A C 1
ATOM 673 O O . LEU A 1 88 ? 0.043 -5.069 0.881 1.00 98.00 88 LEU A O 1
ATOM 677 N N . VAL A 1 89 ? 0.524 -6.991 1.921 1.00 98.00 89 VAL A N 1
ATOM 678 C CA . VAL A 1 89 ? 1.889 -6.593 2.288 1.00 98.00 89 VAL A CA 1
ATOM 679 C C . VAL A 1 89 ? 2.874 -7.087 1.235 1.00 98.00 89 VAL A C 1
ATOM 681 O O . VAL A 1 89 ? 3.125 -8.283 1.118 1.00 98.00 89 VAL A O 1
ATOM 684 N N . THR A 1 90 ? 3.437 -6.154 0.467 1.00 98.00 90 THR A N 1
ATOM 685 C CA . THR A 1 90 ? 4.321 -6.420 -0.682 1.00 98.00 90 THR A CA 1
ATOM 686 C C . THR A 1 90 ? 5.688 -5.740 -0.556 1.00 98.00 90 THR A C 1
ATOM 688 O O . THR A 1 90 ? 6.366 -5.488 -1.554 1.00 98.00 90 THR A O 1
ATOM 691 N N . VAL A 1 91 ? 6.112 -5.422 0.670 1.00 97.75 91 VAL A N 1
ATOM 692 C CA . VAL A 1 91 ? 7.476 -4.956 0.966 1.00 97.75 91 VAL A CA 1
ATOM 693 C C . VAL A 1 91 ? 8.487 -6.109 0.903 1.00 97.75 91 VAL A C 1
ATOM 695 O O . VAL A 1 91 ? 8.122 -7.284 0.873 1.00 97.75 91 VAL A O 1
ATOM 698 N N . LYS A 1 92 ? 9.789 -5.795 0.906 1.00 95.62 92 LYS A N 1
ATOM 699 C CA . LYS A 1 92 ? 10.835 -6.826 1.012 1.00 95.62 92 LYS A CA 1
ATOM 700 C C . LYS A 1 92 ? 10.726 -7.545 2.360 1.00 95.62 92 LYS A C 1
ATOM 702 O O . LYS A 1 92 ? 10.367 -6.923 3.355 1.00 95.62 92 LYS A O 1
ATOM 707 N N . ALA A 1 93 ? 11.117 -8.820 2.414 1.00 95.88 93 ALA A N 1
ATOM 708 C CA . ALA A 1 93 ? 10.962 -9.667 3.605 1.00 95.88 93 ALA A CA 1
ATOM 709 C C . ALA A 1 93 ? 11.501 -9.030 4.903 1.00 95.88 93 ALA A C 1
ATOM 711 O O . ALA A 1 93 ? 10.843 -9.068 5.937 1.00 95.88 93 ALA A O 1
ATOM 712 N N . PHE A 1 94 ? 12.657 -8.365 4.843 1.00 96.44 94 PHE A N 1
ATOM 713 C CA . PHE A 1 94 ? 13.274 -7.707 6.001 1.00 96.44 94 PHE A CA 1
ATOM 714 C C . PHE A 1 94 ? 12.580 -6.405 6.443 1.00 96.44 94 PHE A C 1
ATOM 716 O O . PHE A 1 94 ? 12.923 -5.860 7.484 1.00 96.44 94 PHE A O 1
ATOM 723 N N . GLN A 1 95 ? 11.620 -5.890 5.671 1.00 96.44 95 GLN A N 1
ATOM 724 C CA . GLN A 1 95 ? 10.854 -4.677 5.988 1.00 96.44 95 GLN A CA 1
ATOM 725 C C . GLN A 1 95 ? 9.453 -4.994 6.520 1.00 96.44 95 GLN A C 1
ATOM 727 O O . GLN A 1 95 ? 8.736 -4.078 6.908 1.00 96.44 95 GLN A O 1
ATOM 732 N N . VAL A 1 96 ? 9.041 -6.268 6.526 1.00 96.56 96 VAL A N 1
ATOM 733 C CA . VAL A 1 96 ? 7.668 -6.667 6.872 1.00 96.56 96 VAL A CA 1
ATOM 734 C C . VAL A 1 96 ? 7.292 -6.210 8.279 1.00 96.56 96 VAL A C 1
ATOM 736 O O . VAL A 1 96 ? 6.218 -5.648 8.457 1.00 96.56 96 VAL A O 1
ATOM 739 N N . LEU A 1 97 ? 8.177 -6.392 9.265 1.00 97.56 97 LEU A N 1
ATOM 740 C CA . LEU A 1 97 ? 7.886 -6.007 10.647 1.00 97.56 97 LEU A CA 1
ATOM 741 C C . LEU A 1 97 ? 7.656 -4.495 10.784 1.00 97.56 97 LEU A C 1
ATOM 743 O O . LEU A 1 97 ? 6.654 -4.083 11.357 1.00 97.56 97 LEU A O 1
ATOM 747 N N . GLU A 1 98 ? 8.545 -3.683 10.207 1.00 96.94 98 GLU A N 1
ATOM 748 C CA . GLU A 1 98 ? 8.433 -2.217 10.203 1.00 96.94 98 GLU A CA 1
ATOM 749 C C . GLU A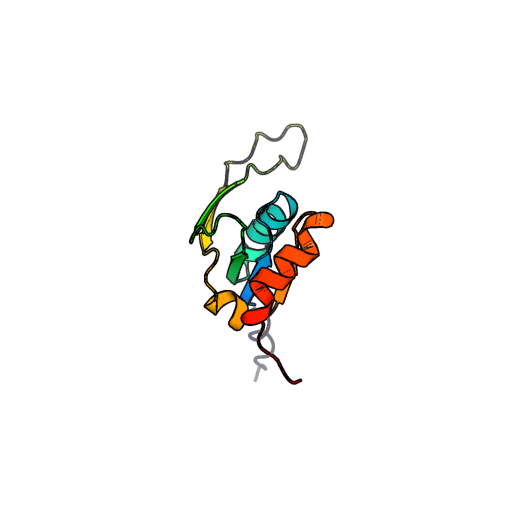 1 98 ? 7.150 -1.762 9.491 1.00 96.94 98 GLU A C 1
ATOM 751 O O . GLU A 1 98 ? 6.428 -0.897 9.980 1.00 96.94 98 GLU A O 1
ATOM 756 N N . ALA A 1 99 ? 6.830 -2.383 8.354 1.00 97.00 99 ALA A N 1
ATOM 757 C CA . ALA A 1 99 ? 5.637 -2.063 7.583 1.00 97.00 99 ALA A CA 1
ATOM 758 C C . ALA A 1 99 ? 4.345 -2.392 8.346 1.00 97.00 99 ALA A C 1
ATOM 760 O O . ALA A 1 99 ? 3.407 -1.598 8.333 1.00 97.00 99 ALA A O 1
ATOM 761 N N . LEU A 1 100 ? 4.307 -3.535 9.039 1.00 96.50 100 LEU A N 1
ATOM 762 C CA . LEU A 1 100 ? 3.177 -3.916 9.884 1.00 96.50 100 LEU A CA 1
ATOM 763 C C . LEU A 1 100 ? 3.029 -2.970 11.076 1.00 96.50 100 LEU A C 1
ATOM 765 O O . LEU A 1 100 ? 1.922 -2.521 11.346 1.00 96.50 100 LEU A O 1
ATOM 769 N N . GLN A 1 101 ? 4.126 -2.618 11.749 1.00 96.81 101 GLN A N 1
ATOM 770 C CA . GLN A 1 101 ? 4.104 -1.658 12.857 1.00 96.81 101 GLN A CA 1
ATOM 771 C C . GLN A 1 101 ? 3.571 -0.287 12.424 1.00 96.81 101 GLN A C 1
ATOM 773 O O . GLN A 1 101 ? 2.817 0.332 13.169 1.00 96.81 101 GLN A O 1
ATOM 778 N N . ALA A 1 102 ? 3.915 0.168 11.217 1.00 96.44 102 ALA A N 1
ATOM 779 C CA . ALA A 1 102 ? 3.467 1.459 10.703 1.00 96.44 102 ALA A CA 1
ATOM 780 C C . ALA A 1 102 ? 1.945 1.531 10.485 1.00 96.44 102 ALA A C 1
ATOM 782 O O . ALA A 1 102 ? 1.351 2.588 10.680 1.00 96.44 102 ALA A O 1
ATOM 783 N N . ILE A 1 103 ? 1.315 0.422 10.086 1.00 96.38 103 ILE A N 1
ATOM 784 C CA . ILE A 1 103 ? -0.126 0.381 9.788 1.00 96.38 103 ILE A CA 1
ATOM 785 C C . ILE A 1 103 ? -0.975 -0.169 10.937 1.00 96.38 103 ILE A C 1
ATOM 787 O O . ILE A 1 103 ? -2.179 0.071 10.960 1.00 96.38 103 ILE A O 1
ATOM 791 N N . GLN A 1 104 ? -0.372 -0.898 11.882 1.00 96.19 104 GLN A N 1
ATOM 792 C CA . GLN A 1 104 ? -1.061 -1.569 12.988 1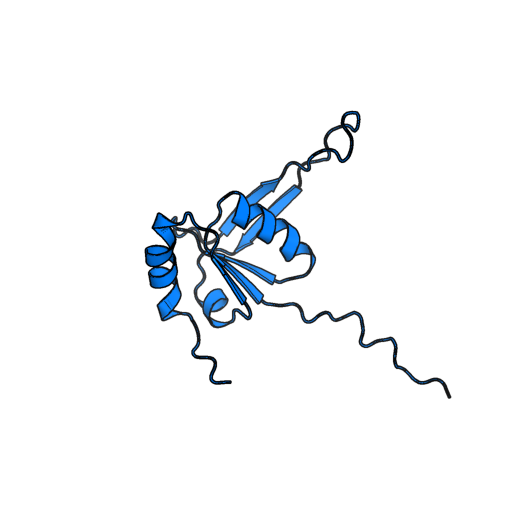.00 96.19 104 GLN A CA 1
ATOM 793 C C . GLN A 1 104 ? -2.016 -0.658 13.780 1.00 96.19 104 GLN A C 1
ATOM 795 O O . GLN A 1 104 ? -3.118 -1.123 14.064 1.00 96.19 104 GLN A O 1
ATOM 800 N N . PRO A 1 105 ? -1.692 0.618 14.079 1.00 95.62 105 PRO A N 1
ATOM 801 C CA . PRO A 1 105 ? -2.612 1.510 14.793 1.00 95.62 105 PRO A CA 1
ATOM 802 C C . PRO A 1 105 ? -3.937 1.777 14.067 1.00 95.62 105 PRO A C 1
ATOM 804 O O . PRO A 1 105 ? -4.901 2.200 14.695 1.00 95.62 105 PRO A O 1
ATOM 807 N N . TYR A 1 106 ? -3.975 1.553 12.754 1.00 95.12 106 TYR A N 1
ATOM 808 C CA . TYR A 1 106 ? -5.114 1.852 11.888 1.00 95.12 106 TYR A CA 1
ATOM 809 C C . TYR A 1 106 ? -5.859 0.594 11.440 1.00 95.12 106 TYR A C 1
ATOM 811 O O . TYR A 1 106 ? -6.872 0.693 10.757 1.00 95.12 106 TYR A O 1
ATOM 819 N N . LEU A 1 107 ? -5.367 -0.600 11.777 1.00 92.44 107 LEU A N 1
ATOM 820 C CA . LEU A 1 107 ? -6.076 -1.836 11.467 1.00 92.44 107 LEU A CA 1
ATOM 821 C C . LEU A 1 107 ? -7.261 -1.965 12.426 1.00 92.44 107 LEU A C 1
ATOM 823 O O . LEU A 1 107 ? -7.081 -2.184 13.622 1.00 92.44 107 LEU A O 1
ATOM 827 N N . ALA A 1 108 ? -8.476 -1.821 11.899 1.00 79.06 108 ALA A N 1
ATOM 828 C CA . ALA A 1 108 ? -9.683 -2.001 12.692 1.00 79.06 108 ALA A CA 1
ATOM 829 C C . ALA A 1 108 ? -9.759 -3.437 13.236 1.00 79.06 108 ALA A C 1
ATOM 831 O O . ALA A 1 108 ? -9.601 -4.408 12.489 1.00 79.06 108 ALA A O 1
ATOM 832 N N . GLU A 1 109 ? -10.070 -3.581 14.524 1.00 70.06 109 GLU A N 1
ATOM 833 C CA . GLU A 1 109 ? -10.401 -4.874 15.116 1.00 70.06 109 GLU A CA 1
ATOM 834 C C . GLU A 1 109 ? -11.794 -5.291 14.618 1.00 70.06 109 GLU A C 1
ATOM 836 O O . GLU A 1 109 ? -12.831 -4.964 15.194 1.00 70.06 109 GLU A O 1
ATOM 841 N N . LYS A 1 110 ? -11.845 -5.960 13.461 1.00 61.38 110 LYS A N 1
ATOM 842 C CA . LYS A 1 110 ? -13.090 -6.541 12.949 1.00 61.38 110 LYS A CA 1
ATOM 843 C C . LYS A 1 110 ? -13.381 -7.815 13.746 1.00 61.38 110 LYS A C 1
ATOM 845 O O . LYS A 1 110 ? -12.973 -8.902 13.343 1.00 61.38 110 LYS A O 1
ATOM 850 N N . HIS A 1 111 ? -14.083 -7.681 14.873 1.00 52.38 111 HIS A N 1
ATOM 851 C CA . HIS A 1 111 ? -14.743 -8.816 15.520 1.00 52.38 111 HIS A CA 1
ATOM 852 C C . HIS A 1 111 ? -15.702 -9.452 14.504 1.00 52.38 111 HIS A C 1
ATOM 854 O O . HIS A 1 111 ? -16.627 -8.794 14.021 1.00 52.38 111 HIS A O 1
ATOM 860 N N . ARG A 1 112 ? -15.432 -10.700 14.127 1.00 45.03 112 ARG A N 1
ATOM 861 C CA . ARG A 1 112 ? -16.283 -11.512 13.257 1.00 45.03 112 ARG A CA 1
ATOM 862 C C . ARG A 1 112 ? -16.917 -12.627 14.063 1.00 45.03 112 ARG A C 1
ATOM 864 O O . ARG A 1 112 ? -16.195 -13.188 14.917 1.00 45.03 112 ARG A O 1
#